Protein AF-A0A7I7X7Z7-F1 (afdb_monomer)

Radius of gyration: 29.63 Å; Cα contacts (8 Å, |Δi|>4): 92; chains: 1; bounding box: 71×25×69 Å

Sequence (91 aa):
MTLIKKTLSATAVAGGLAAALLGLGSAAAYADPPPPDMSVGDPVPPNAPPKTAEFWDGEPVVWTHMWGGRWGIWKNDMFLTLSSNINTGGG

pLDDT: mean 76.23, std 10.19, range [55.28, 90.5]

Structure (mmCIF, N/CA/C/O backbone):
data_AF-A0A7I7X7Z7-F1
#
_entry.id   AF-A0A7I7X7Z7-F1
#
loop_
_atom_site.group_PDB
_atom_site.id
_atom_site.type_symbol
_atom_site.label_atom_id
_atom_site.label_alt_id
_atom_site.label_comp_id
_atom_site.label_asym_id
_atom_site.label_entity_id
_atom_site.label_seq_id
_atom_site.pdbx_PDB_ins_code
_atom_site.Cartn_x
_atom_site.Cartn_y
_atom_site.Cartn_z
_atom_site.occupancy
_atom_site.B_iso_or_equiv
_atom_site.auth_seq_id
_atom_site.auth_comp_id
_atom_site.auth_asym_id
_atom_site.auth_atom_id
_atom_site.pdbx_PDB_model_num
ATOM 1 N N . MET A 1 1 ? -53.596 4.540 53.975 1.00 56.81 1 MET A N 1
ATOM 2 C CA . MET A 1 1 ? -53.675 4.530 52.489 1.00 56.81 1 MET A CA 1
ATOM 3 C C . MET A 1 1 ? -52.852 5.622 51.796 1.00 56.81 1 MET A C 1
ATOM 5 O O . MET A 1 1 ? -52.438 5.404 50.669 1.00 56.81 1 MET A O 1
ATOM 9 N N . THR A 1 2 ? -52.607 6.783 52.407 1.00 66.38 2 THR A N 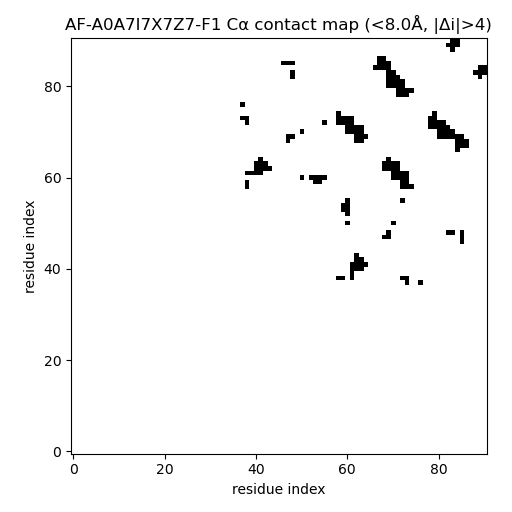1
ATOM 10 C CA . THR A 1 2 ? -51.912 7.933 51.782 1.00 66.38 2 THR A CA 1
ATOM 11 C C . THR A 1 2 ? -50.388 7.797 51.699 1.00 66.38 2 THR A C 1
ATOM 13 O O . THR A 1 2 ? -49.801 8.232 50.713 1.00 66.38 2 THR A O 1
ATOM 16 N N . LEU A 1 3 ? -49.745 7.151 52.678 1.00 62.75 3 LEU A N 1
ATOM 17 C CA . LEU A 1 3 ? -48.290 6.923 52.668 1.00 62.75 3 LEU A CA 1
ATOM 18 C C . LEU A 1 3 ? -47.850 5.947 51.567 1.00 62.75 3 LEU A C 1
ATOM 20 O O . LEU A 1 3 ? -46.933 6.252 50.818 1.00 62.75 3 LEU A O 1
ATOM 24 N N . ILE A 1 4 ? -48.570 4.833 51.404 1.00 70.56 4 ILE A N 1
ATOM 25 C CA . ILE A 1 4 ? -48.270 3.799 50.396 1.00 70.56 4 ILE A CA 1
ATOM 26 C C . ILE A 1 4 ? -48.312 4.376 48.972 1.00 70.56 4 ILE A C 1
ATOM 28 O O . ILE A 1 4 ? -47.450 4.070 48.154 1.00 70.56 4 ILE A O 1
ATOM 32 N N . LYS A 1 5 ? -49.274 5.266 48.689 1.00 65.94 5 LYS A N 1
ATOM 33 C CA . LYS A 1 5 ? -49.386 5.939 47.385 1.00 65.94 5 LYS A CA 1
ATOM 34 C C . LYS A 1 5 ? -48.205 6.880 47.123 1.00 65.94 5 LYS A C 1
ATOM 36 O O . LYS A 1 5 ? -47.686 6.896 46.014 1.00 65.94 5 LYS A O 1
ATOM 41 N N . LYS A 1 6 ? -47.745 7.619 48.143 1.00 67.62 6 LYS A N 1
ATOM 42 C CA . LYS A 1 6 ? -46.573 8.505 48.032 1.00 67.62 6 LYS A CA 1
ATOM 43 C C . LYS A 1 6 ? -45.283 7.729 47.769 1.00 67.62 6 LYS A C 1
ATOM 45 O O . LYS A 1 6 ? -44.510 8.141 46.910 1.00 67.62 6 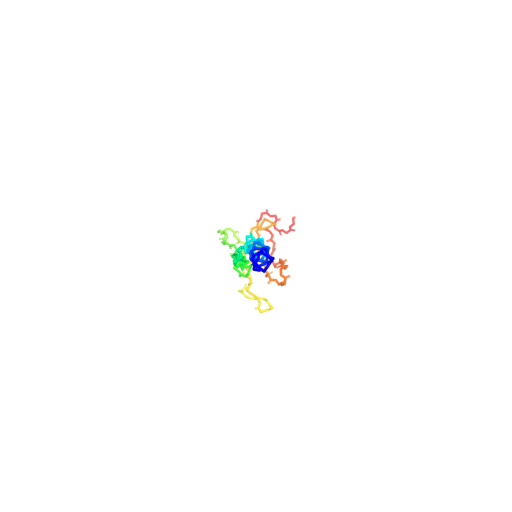LYS A O 1
ATOM 50 N N . THR A 1 7 ? -45.068 6.614 48.464 1.00 68.06 7 THR A N 1
ATOM 51 C CA . THR A 1 7 ? -43.865 5.791 48.277 1.00 68.06 7 THR A CA 1
ATOM 52 C C . THR A 1 7 ? -43.827 5.176 46.882 1.00 68.06 7 THR A C 1
ATOM 54 O O . THR A 1 7 ? -42.805 5.259 46.213 1.00 68.06 7 THR A O 1
ATOM 57 N N . LEU A 1 8 ? -44.958 4.651 46.398 1.00 67.81 8 LEU A N 1
ATOM 58 C CA . LEU A 1 8 ? -45.040 4.036 45.072 1.00 67.81 8 LEU A CA 1
ATOM 59 C C . LEU A 1 8 ? -44.773 5.047 43.944 1.00 67.81 8 LEU A C 1
ATOM 61 O O . LEU A 1 8 ? -44.014 4.763 43.019 1.00 67.81 8 LEU A O 1
ATOM 65 N N . SER A 1 9 ? -45.348 6.250 44.045 1.00 71.06 9 SER A N 1
ATOM 66 C CA . SER A 1 9 ? -45.096 7.331 43.087 1.00 71.06 9 SER A CA 1
ATOM 67 C C . SER A 1 9 ? -43.646 7.817 43.124 1.00 71.06 9 SER A C 1
ATOM 69 O O . SER A 1 9 ? -43.067 8.055 42.068 1.00 71.06 9 SER A O 1
ATOM 71 N N . ALA A 1 10 ? -43.033 7.922 44.308 1.00 71.12 10 ALA A N 1
ATOM 72 C CA . ALA A 1 10 ? -41.629 8.315 44.433 1.00 71.12 10 ALA A CA 1
ATOM 73 C C . ALA A 1 10 ? -40.685 7.290 43.782 1.00 71.12 10 ALA A C 1
ATOM 75 O O . ALA A 1 10 ? -39.770 7.674 43.056 1.00 71.12 10 ALA A O 1
ATOM 76 N N . THR A 1 11 ? -40.938 5.992 43.975 1.00 68.50 11 THR A N 1
ATOM 77 C CA . THR A 1 11 ? -40.139 4.925 43.354 1.00 68.50 11 THR A CA 1
ATOM 78 C C . THR A 1 11 ? -40.307 4.893 41.835 1.00 68.50 11 THR A C 1
ATOM 80 O O . THR A 1 11 ? -39.319 4.724 41.126 1.00 68.50 11 THR A O 1
ATOM 83 N N . ALA A 1 12 ? -41.520 5.110 41.317 1.00 75.19 12 ALA A N 1
ATOM 84 C CA . ALA A 1 12 ? -41.767 5.153 39.874 1.00 75.19 12 ALA A CA 1
ATOM 85 C C . ALA A 1 12 ? -41.052 6.333 39.192 1.00 75.19 12 ALA A C 1
ATOM 87 O O . ALA A 1 12 ? -40.447 6.158 38.137 1.00 75.19 12 ALA A O 1
ATOM 88 N N . VAL A 1 13 ? -41.068 7.518 39.814 1.00 76.94 13 VAL A N 1
ATOM 89 C CA . VAL A 1 13 ? -40.363 8.704 39.297 1.00 76.94 13 VAL A CA 1
ATOM 90 C C . VAL A 1 13 ? -38.849 8.502 39.343 1.00 76.94 13 VAL A C 1
ATOM 92 O O . VAL A 1 13 ? -38.171 8.770 38.354 1.00 76.94 13 VAL A O 1
ATOM 95 N N . ALA A 1 14 ? -38.317 7.977 40.449 1.00 72.56 14 ALA A N 1
ATOM 96 C CA . ALA A 1 14 ? -36.888 7.697 40.572 1.00 72.56 14 ALA A CA 1
ATOM 97 C C . ALA A 1 14 ? -36.418 6.628 39.568 1.00 72.56 14 ALA A C 1
ATOM 99 O O . ALA A 1 14 ? -35.393 6.808 38.912 1.00 72.56 14 ALA A O 1
ATOM 100 N N . GLY A 1 15 ? -37.187 5.547 39.401 1.00 72.56 15 GLY A N 1
ATOM 101 C CA . GLY A 1 15 ? -36.885 4.479 38.446 1.00 72.56 15 GLY A CA 1
ATOM 102 C C . GLY A 1 15 ? -36.966 4.943 36.990 1.00 72.56 15 GLY A C 1
ATOM 103 O O . GLY A 1 15 ? -36.076 4.636 36.201 1.00 72.56 15 GLY A O 1
ATOM 104 N N . GLY A 1 16 ? -37.986 5.735 36.643 1.00 73.62 16 GLY A N 1
ATOM 105 C CA . GLY A 1 16 ? -38.136 6.306 35.303 1.00 73.62 16 GLY A CA 1
ATOM 106 C C . GLY A 1 16 ? -37.017 7.284 34.947 1.00 73.62 16 GLY A C 1
ATOM 107 O O . GLY A 1 16 ? -36.490 7.236 33.838 1.00 73.62 16 GLY A O 1
ATOM 108 N N . LEU A 1 17 ? -36.599 8.126 35.898 1.00 75.00 17 LEU A N 1
ATOM 109 C CA . LEU A 1 17 ? -35.502 9.071 35.687 1.00 75.00 17 LEU A CA 1
ATOM 110 C C . LEU A 1 17 ? -34.153 8.351 35.537 1.00 75.00 17 LEU A C 1
ATOM 112 O O . LEU A 1 17 ? -33.370 8.698 34.658 1.00 75.00 17 LEU A O 1
ATOM 116 N N . ALA A 1 18 ? -33.903 7.312 36.340 1.00 69.62 18 ALA A N 1
ATOM 117 C CA . ALA A 1 18 ? -32.700 6.491 36.218 1.00 69.62 18 ALA A CA 1
ATOM 118 C C . ALA A 1 18 ? -32.639 5.755 34.868 1.00 69.62 18 ALA A C 1
ATOM 120 O O . ALA A 1 18 ? -31.604 5.771 34.207 1.00 69.62 18 ALA A O 1
ATOM 121 N N . ALA A 1 19 ? -33.752 5.169 34.417 1.00 66.25 19 ALA A N 1
ATOM 122 C CA . ALA A 1 19 ? -33.825 4.507 33.115 1.00 66.25 19 ALA A CA 1
ATOM 123 C C . ALA A 1 19 ? -33.641 5.490 31.946 1.00 66.25 19 ALA A C 1
ATOM 125 O O . ALA A 1 19 ? -32.964 5.160 30.976 1.00 66.25 19 ALA A O 1
ATOM 126 N N . ALA A 1 20 ? -34.182 6.709 32.049 1.00 68.62 20 ALA A N 1
ATOM 127 C CA . ALA A 1 20 ? -33.976 7.752 31.048 1.00 68.62 20 ALA A CA 1
ATOM 128 C C . ALA A 1 20 ? -32.503 8.189 30.978 1.00 68.62 20 ALA A C 1
ATOM 130 O O . ALA A 1 20 ? -31.935 8.250 29.894 1.00 68.62 20 ALA A O 1
ATOM 131 N N . LEU A 1 21 ? -31.844 8.420 32.117 1.00 69.00 21 LEU A N 1
ATOM 132 C CA . LEU A 1 21 ? -30.424 8.793 32.138 1.00 69.00 21 LEU A CA 1
ATOM 133 C C . LEU A 1 21 ? -29.520 7.696 31.555 1.00 69.00 21 LEU A C 1
ATOM 135 O O . LEU A 1 21 ? -28.561 8.004 30.852 1.00 69.00 21 LEU A O 1
ATOM 139 N N . LEU A 1 22 ? -29.844 6.423 31.797 1.00 68.25 22 LEU A N 1
ATOM 140 C CA . LEU A 1 22 ? -29.098 5.292 31.238 1.00 68.25 22 LEU A CA 1
ATOM 141 C C . LEU A 1 22 ? -29.408 5.053 29.750 1.00 68.25 22 LEU A C 1
ATOM 143 O O . LEU A 1 22 ? -28.517 4.662 29.002 1.00 68.25 22 LEU A O 1
ATOM 147 N N . GLY A 1 23 ? -30.641 5.318 29.307 1.00 64.25 23 GLY A N 1
ATOM 148 C CA . GLY A 1 23 ? -31.065 5.162 27.911 1.00 64.25 23 GLY A CA 1
ATOM 149 C C . GLY A 1 23 ? -30.628 6.300 26.982 1.00 64.25 23 GLY A C 1
ATOM 150 O O . GLY A 1 23 ? -30.422 6.065 25.797 1.00 64.25 23 GLY A O 1
ATOM 151 N N . LEU A 1 24 ? -30.444 7.523 27.495 1.00 62.94 24 LEU A N 1
ATOM 152 C CA . LEU A 1 24 ? -29.923 8.657 26.715 1.00 62.94 24 LEU A CA 1
ATOM 153 C C . LEU A 1 24 ? -28.383 8.682 26.621 1.00 62.94 24 LEU A C 1
ATOM 155 O O . LEU A 1 24 ? -27.839 9.452 25.834 1.00 62.94 24 LEU A O 1
ATOM 159 N N . GLY A 1 25 ? -27.682 7.861 27.411 1.00 59.34 25 GLY A N 1
ATOM 160 C CA . GLY A 1 25 ? -26.216 7.777 27.427 1.00 59.34 25 GLY A CA 1
ATOM 161 C C . GLY A 1 25 ? -25.621 6.679 26.541 1.00 59.34 25 GLY A C 1
ATOM 162 O O . GLY A 1 25 ? -24.404 6.637 26.364 1.00 59.34 25 GLY A O 1
ATOM 163 N N . SER A 1 26 ? -26.441 5.788 25.973 1.00 57.47 26 SER A N 1
ATOM 164 C CA . SER A 1 26 ? -25.962 4.777 25.029 1.00 57.47 26 SER A CA 1
ATOM 165 C C . SER A 1 26 ? -25.677 5.439 23.683 1.00 57.47 26 SER A C 1
ATOM 167 O O . SER A 1 26 ? -26.555 5.538 22.825 1.00 57.47 26 SER A O 1
ATOM 169 N N . ALA A 1 27 ? -24.449 5.931 23.512 1.00 60.66 27 ALA A N 1
ATOM 170 C CA . ALA A 1 27 ? -23.945 6.319 22.205 1.00 60.66 27 ALA A CA 1
ATOM 171 C C . ALA A 1 27 ? -24.133 5.139 21.241 1.00 60.66 27 ALA A C 1
ATOM 173 O O . ALA A 1 27 ? -23.790 4.001 21.570 1.00 60.66 27 ALA A O 1
ATOM 174 N N . ALA A 1 28 ? -24.714 5.402 20.071 1.00 64.38 28 ALA A N 1
ATOM 175 C CA . ALA A 1 28 ? -24.796 4.402 19.021 1.00 64.38 28 ALA A CA 1
ATOM 176 C C . ALA A 1 28 ? -23.372 3.930 18.700 1.00 64.38 28 ALA A C 1
ATOM 178 O O . ALA A 1 28 ? -22.505 4.741 18.370 1.00 64.38 28 ALA A O 1
ATOM 179 N N . ALA A 1 29 ? -23.127 2.628 18.839 1.00 64.25 29 ALA A N 1
ATOM 180 C CA . ALA A 1 29 ? -21.903 2.015 18.355 1.00 64.25 29 ALA A CA 1
ATOM 181 C C . ALA A 1 29 ? -21.960 2.040 16.824 1.00 64.25 29 ALA A C 1
ATOM 183 O O . ALA A 1 29 ? -22.550 1.163 16.195 1.00 64.25 29 ALA A O 1
ATOM 184 N N . TYR A 1 30 ? 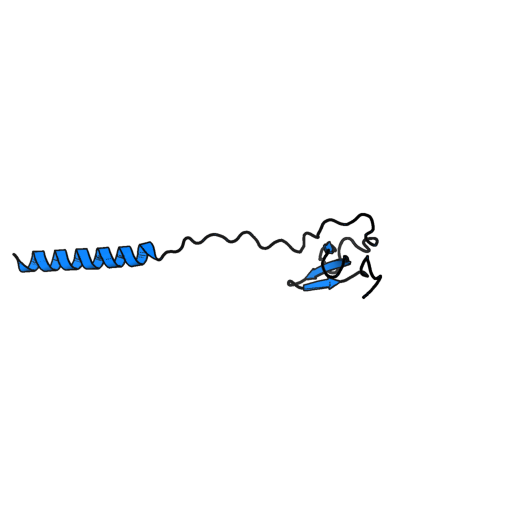-21.416 3.098 16.231 1.00 61.28 30 TYR A N 1
ATOM 185 C CA . TYR A 1 30 ? -21.134 3.121 14.807 1.00 61.28 30 TYR A CA 1
ATOM 186 C C . TYR A 1 30 ? -19.938 2.200 14.575 1.00 61.28 30 TYR A C 1
ATOM 188 O O . TYR A 1 30 ? -18.913 2.334 15.239 1.00 61.28 30 TYR A O 1
ATOM 196 N N . ALA A 1 31 ? -20.085 1.232 13.673 1.00 66.56 31 ALA A N 1
ATOM 197 C CA . ALA A 1 31 ? -18.930 0.514 13.167 1.00 66.56 31 ALA A CA 1
ATOM 198 C C . ALA A 1 31 ? -18.097 1.519 12.367 1.00 66.56 31 ALA A C 1
ATOM 200 O O . ALA A 1 31 ? -18.587 2.057 11.370 1.00 66.56 31 ALA A O 1
ATOM 201 N N . ASP A 1 32 ? -16.876 1.798 12.823 1.00 63.19 32 ASP A N 1
ATOM 202 C CA . ASP A 1 32 ? -15.908 2.494 11.985 1.00 63.19 32 ASP A CA 1
ATOM 203 C C . ASP A 1 32 ? -15.741 1.705 10.675 1.00 63.19 32 ASP A C 1
ATOM 205 O O . ASP A 1 32 ? -15.758 0.464 10.696 1.00 63.19 32 ASP A O 1
ATOM 209 N N . PRO A 1 33 ? -15.630 2.387 9.519 1.00 63.84 33 PRO A N 1
ATOM 210 C CA . PRO A 1 33 ? -15.307 1.711 8.274 1.00 63.84 33 PRO A CA 1
ATOM 211 C C . PRO A 1 33 ? -14.020 0.890 8.463 1.00 63.84 33 PRO A C 1
ATOM 213 O O . PRO A 1 33 ? -13.145 1.303 9.231 1.00 63.84 33 PRO A O 1
ATOM 216 N N . PRO A 1 34 ? -13.885 -0.268 7.785 1.00 65.88 34 PRO A N 1
ATOM 217 C CA . PRO A 1 34 ? -12.661 -1.051 7.859 1.00 65.88 34 PRO A CA 1
ATOM 218 C C . PRO A 1 34 ? -11.461 -0.142 7.566 1.00 65.88 34 PRO A C 1
ATOM 220 O O . PRO A 1 34 ? -11.551 0.669 6.635 1.00 65.88 34 PRO A O 1
ATOM 223 N N . PRO A 1 35 ? -10.359 -0.251 8.330 1.00 62.94 35 PRO A N 1
ATOM 224 C CA . PRO A 1 35 ? -9.134 0.458 8.001 1.00 62.94 35 PRO A CA 1
ATOM 225 C C . PRO A 1 35 ? -8.782 0.203 6.530 1.0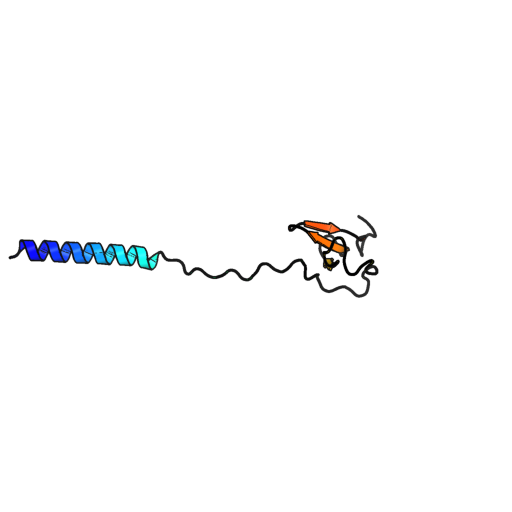0 62.94 35 PRO A C 1
ATOM 227 O O . PRO A 1 35 ? -8.977 -0.923 6.059 1.00 62.94 35 PRO A O 1
ATOM 230 N N . PRO A 1 36 ? -8.314 1.220 5.786 1.00 62.16 36 PRO A N 1
ATOM 231 C CA . PRO A 1 36 ? -7.897 1.023 4.406 1.00 62.16 36 PRO A CA 1
ATOM 232 C C . PRO A 1 36 ? -6.869 -0.110 4.356 1.00 62.16 36 PRO A C 1
ATOM 234 O O . PRO A 1 36 ? -5.882 -0.083 5.091 1.00 62.16 36 PRO A O 1
ATOM 237 N N . ASP A 1 37 ? -7.130 -1.125 3.530 1.00 68.56 37 ASP A N 1
ATOM 238 C CA . ASP A 1 37 ? -6.216 -2.251 3.378 1.00 68.56 37 ASP A CA 1
ATOM 239 C C . ASP A 1 37 ? -4.941 -1.747 2.709 1.00 68.56 37 ASP A C 1
ATOM 241 O O . ASP A 1 37 ? -4.908 -1.503 1.504 1.00 68.56 37 ASP A O 1
ATOM 245 N N . MET A 1 38 ? -3.888 -1.570 3.502 1.00 66.56 38 MET A N 1
ATOM 246 C CA . MET A 1 38 ? -2.596 -1.115 3.000 1.00 66.56 38 MET A CA 1
ATOM 247 C C . MET A 1 38 ? -1.968 -2.144 2.043 1.00 66.56 38 MET A C 1
ATOM 249 O O . MET A 1 38 ? -1.158 -1.778 1.195 1.00 66.56 38 MET A O 1
ATOM 253 N N . SER A 1 39 ? -2.409 -3.409 2.074 1.00 66.62 39 SER A N 1
ATOM 254 C CA . SER A 1 39 ? -2.038 -4.433 1.083 1.00 66.62 39 SER A CA 1
ATOM 255 C C . SER A 1 39 ? -2.603 -4.144 -0.308 1.00 66.62 39 SER A C 1
ATOM 257 O O . SER A 1 39 ? -2.183 -4.767 -1.284 1.00 66.62 39 SER A O 1
ATOM 259 N N . VAL A 1 40 ? -3.546 -3.207 -0.426 1.00 72.38 40 VAL A N 1
ATOM 260 C CA . VAL A 1 40 ? -4.006 -2.655 -1.697 1.00 72.38 40 VAL A CA 1
ATOM 261 C C . VAL A 1 40 ? -3.201 -1.388 -1.960 1.00 72.38 40 VAL A C 1
ATOM 263 O O . VAL A 1 40 ? -3.461 -0.324 -1.409 1.00 72.38 40 VAL A O 1
ATOM 266 N N . GLY A 1 41 ? -2.179 -1.533 -2.802 1.00 78.88 41 GLY A N 1
ATOM 267 C CA . GLY A 1 41 ? -1.327 -0.426 -3.217 1.00 78.88 41 GLY A CA 1
ATOM 268 C C . GLY A 1 41 ? -2.075 0.733 -3.854 1.00 78.88 41 GLY A C 1
ATOM 269 O O . GLY A 1 41 ? -3.156 0.576 -4.423 1.00 78.88 41 GLY A O 1
ATOM 270 N N . ASP A 1 42 ? -1.414 1.883 -3.857 1.00 84.25 42 ASP A N 1
ATOM 271 C CA . ASP A 1 42 ? -1.839 3.029 -4.643 1.00 84.25 42 ASP A CA 1
ATOM 272 C C . ASP A 1 42 ? -1.788 2.725 -6.156 1.00 84.25 42 ASP A C 1
ATOM 274 O O . ASP A 1 42 ? -1.018 1.863 -6.601 1.00 84.25 42 ASP A O 1
ATOM 278 N N . PRO A 1 43 ? -2.540 3.467 -6.991 1.00 86.12 43 PRO A N 1
ATOM 279 C CA . PRO A 1 43 ? -2.441 3.342 -8.441 1.00 86.12 43 PRO A CA 1
ATOM 280 C C . PRO A 1 43 ? -1.010 3.592 -8.932 1.00 86.12 43 PRO A C 1
ATOM 282 O O . PRO A 1 43 ? -0.367 4.570 -8.569 1.00 86.12 43 PRO A O 1
ATOM 285 N N . VAL A 1 44 ? -0.503 2.712 -9.790 1.00 86.62 44 VAL A N 1
ATOM 286 C CA . VAL A 1 44 ? 0.874 2.804 -10.292 1.00 86.62 44 VAL A CA 1
ATOM 287 C C . VAL A 1 44 ? 0.956 3.881 -11.385 1.00 86.62 44 VAL A C 1
ATOM 289 O O . VAL A 1 44 ? 0.210 3.798 -12.365 1.00 86.62 44 VAL A O 1
ATOM 292 N N . PRO A 1 45 ? 1.848 4.883 -11.282 1.00 84.56 45 PRO A N 1
ATOM 293 C CA . PRO A 1 45 ? 2.032 5.873 -12.333 1.00 84.56 45 PRO A CA 1
ATOM 294 C C . PRO A 1 45 ? 2.760 5.268 -13.550 1.00 84.56 45 PRO A C 1
ATOM 296 O O . PRO A 1 45 ? 3.582 4.366 -13.387 1.00 84.56 45 PRO A O 1
ATOM 299 N N . PRO A 1 46 ? 2.556 5.796 -14.773 1.00 84.31 46 PRO A N 1
ATOM 300 C CA . PRO A 1 46 ? 3.144 5.229 -15.996 1.00 84.31 46 PRO A CA 1
ATOM 301 C C . PRO A 1 46 ? 4.678 5.209 -16.033 1.00 84.31 46 PRO A C 1
ATOM 303 O O . PRO A 1 46 ? 5.265 4.403 -16.743 1.00 84.31 46 PRO A O 1
ATOM 306 N N . ASN A 1 47 ? 5.322 6.112 -15.289 1.00 83.12 47 ASN A N 1
ATOM 307 C CA . ASN A 1 47 ? 6.779 6.234 -15.220 1.00 83.12 47 ASN A CA 1
ATOM 308 C C . ASN A 1 47 ? 7.383 5.497 -14.007 1.00 83.12 47 ASN A C 1
ATOM 310 O O . ASN A 1 47 ? 8.547 5.715 -13.672 1.00 83.12 47 ASN A O 1
ATOM 314 N N . ALA A 1 48 ? 6.591 4.697 -13.281 1.00 83.56 48 ALA A N 1
ATOM 315 C CA . ALA A 1 48 ? 7.102 3.948 -12.139 1.00 83.56 48 ALA A CA 1
ATOM 316 C C . ALA A 1 48 ? 8.266 3.040 -12.567 1.00 83.56 48 ALA A C 1
ATOM 318 O O . ALA A 1 48 ? 8.217 2.458 -13.656 1.00 83.56 48 ALA A O 1
ATOM 319 N N . PRO A 1 49 ? 9.293 2.863 -11.712 1.00 82.38 49 PRO A N 1
ATOM 320 C CA . PRO A 1 49 ? 10.291 1.827 -11.929 1.00 82.38 49 PRO A CA 1
ATOM 321 C C . PRO A 1 49 ? 9.599 0.473 -12.139 1.00 82.38 49 PRO A C 1
ATOM 323 O O . PRO A 1 49 ? 8.515 0.257 -11.593 1.00 82.38 49 PRO A O 1
ATOM 326 N N . PRO A 1 50 ? 10.188 -0.461 -12.894 1.00 82.75 50 PRO A N 1
ATOM 327 C CA . PRO A 1 50 ? 9.5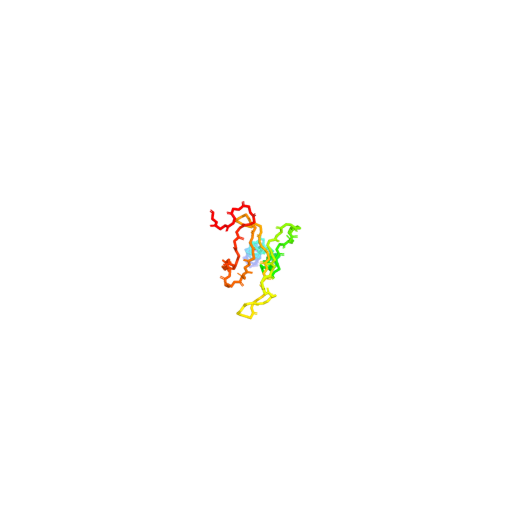94 -1.777 -13.069 1.00 82.75 50 PRO A CA 1
ATOM 328 C C . PRO A 1 50 ? 9.437 -2.484 -11.719 1.00 82.75 50 PRO A C 1
ATOM 330 O O . PRO A 1 50 ? 10.342 -2.473 -10.879 1.00 82.75 50 PRO A O 1
ATOM 333 N N . LYS A 1 51 ? 8.276 -3.113 -11.525 1.00 84.31 51 LYS A N 1
ATOM 334 C CA . LYS A 1 51 ? 8.014 -3.961 -10.364 1.00 84.31 51 LYS A CA 1
ATOM 335 C C . LYS A 1 51 ? 8.940 -5.177 -10.434 1.00 84.31 51 LYS A C 1
ATOM 337 O O . LYS A 1 51 ? 8.906 -5.918 -11.412 1.00 84.31 51 LYS A O 1
ATOM 342 N N . THR A 1 52 ? 9.774 -5.373 -9.419 1.00 80.19 52 THR A N 1
ATOM 343 C 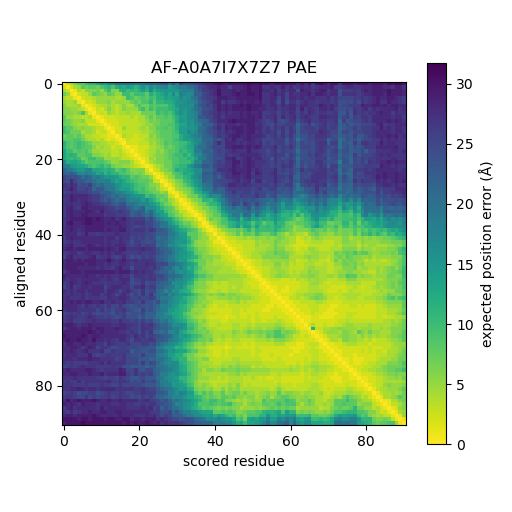CA . THR A 1 52 ? 10.790 -6.441 -9.416 1.00 80.19 52 THR A CA 1
ATOM 344 C C . THR A 1 52 ? 10.216 -7.815 -9.084 1.00 80.19 52 THR A C 1
ATOM 346 O O . THR A 1 52 ? 10.731 -8.823 -9.559 1.00 80.19 52 THR A O 1
ATOM 349 N N . ALA A 1 53 ? 9.152 -7.864 -8.286 1.00 86.00 53 ALA A N 1
ATOM 350 C CA . ALA A 1 53 ? 8.447 -9.085 -7.924 1.00 86.00 53 ALA A CA 1
ATOM 351 C 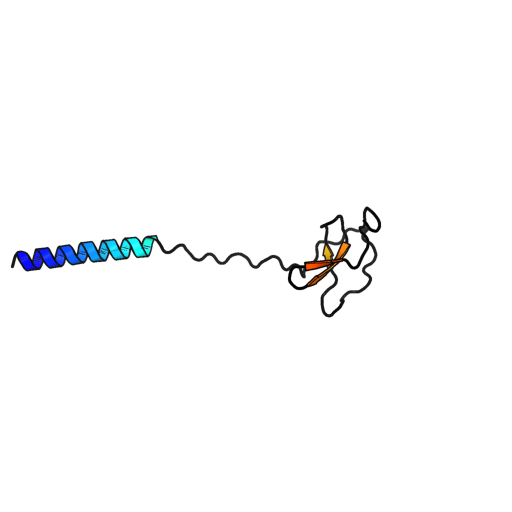C . ALA A 1 53 ? 6.977 -8.771 -7.648 1.00 86.00 53 ALA A C 1
ATOM 353 O O . ALA A 1 53 ? 6.661 -7.684 -7.172 1.00 86.00 53 ALA A 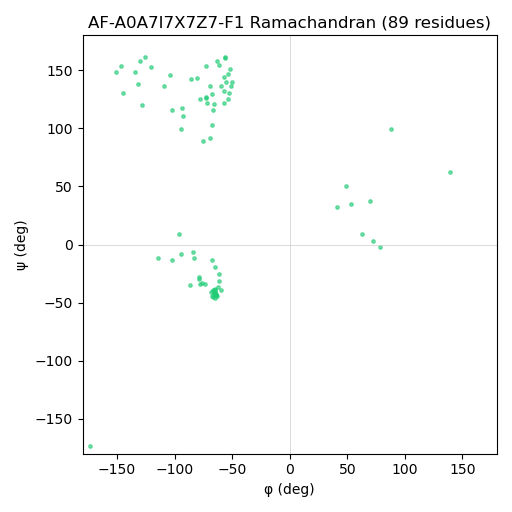O 1
ATOM 354 N N . GLU A 1 54 ? 6.070 -9.709 -7.922 1.00 88.00 54 GLU A N 1
ATOM 355 C CA . GLU A 1 54 ? 4.661 -9.552 -7.543 1.00 88.00 54 GLU A CA 1
ATOM 356 C C . GLU A 1 54 ? 4.444 -9.739 -6.039 1.00 88.00 54 GLU A C 1
ATOM 358 O O . GLU A 1 54 ? 3.622 -9.032 -5.456 1.00 88.00 54 GLU A O 1
ATOM 363 N N . PHE A 1 55 ? 5.237 -10.623 -5.427 1.00 89.00 55 PHE A N 1
ATOM 364 C CA . PHE A 1 55 ? 5.221 -10.954 -4.006 1.00 89.00 55 PHE A CA 1
ATOM 365 C C . PHE A 1 55 ? 6.643 -11.004 -3.444 1.00 89.00 55 PHE A C 1
ATOM 367 O O . PHE A 1 55 ? 7.582 -11.397 -4.142 1.00 89.00 55 PHE A O 1
ATOM 374 N N . TRP A 1 56 ? 6.795 -10.646 -2.173 1.00 86.69 56 TRP A N 1
ATOM 375 C CA . TRP A 1 56 ? 8.039 -10.755 -1.419 1.00 86.69 56 TRP A CA 1
ATOM 376 C C . TRP A 1 56 ? 7.721 -11.120 0.033 1.00 86.69 56 TRP A C 1
ATOM 378 O O . TRP A 1 56 ? 6.845 -10.517 0.640 1.00 86.69 56 TRP A O 1
ATOM 388 N N . ASP A 1 57 ? 8.394 -12.141 0.573 1.00 87.75 57 ASP A N 1
ATOM 389 C CA . ASP A 1 57 ? 8.151 -12.662 1.933 1.00 87.75 57 ASP A CA 1
ATOM 390 C C . ASP A 1 57 ? 6.676 -13.039 2.222 1.00 87.75 57 ASP A C 1
ATOM 392 O O . ASP A 1 57 ? 6.160 -12.859 3.322 1.00 87.75 57 ASP A O 1
ATOM 396 N N . GLY A 1 58 ? 5.975 -13.547 1.200 1.00 87.12 58 GLY A N 1
ATOM 397 C CA . GLY A 1 58 ? 4.556 -13.918 1.282 1.00 87.12 58 GLY A CA 1
ATOM 398 C C . GLY A 1 58 ? 3.578 -12.741 1.202 1.00 87.12 58 GLY A C 1
ATOM 399 O O . GLY A 1 58 ? 2.371 -12.964 1.163 1.00 87.12 58 GLY A O 1
ATOM 400 N N . GLU A 1 59 ? 4.080 -11.510 1.118 1.00 88.69 59 GLU A N 1
ATOM 401 C CA . GLU A 1 59 ? 3.277 -10.294 1.021 1.00 88.69 59 GLU A CA 1
ATOM 402 C C . GLU A 1 59 ? 3.272 -9.746 -0.409 1.00 88.69 59 GLU A C 1
ATOM 404 O O . GLU A 1 59 ? 4.267 -9.870 -1.133 1.00 88.69 59 GLU A O 1
ATOM 409 N N . PRO A 1 60 ? 2.156 -9.149 -0.858 1.00 89.75 60 PRO A N 1
ATOM 410 C CA . PRO A 1 60 ? 2.101 -8.523 -2.166 1.00 89.75 60 PRO A CA 1
ATOM 411 C C . PRO A 1 60 ? 3.008 -7.296 -2.181 1.00 89.75 60 PRO A C 1
ATOM 413 O O . PRO A 1 60 ? 2.915 -6.409 -1.333 1.00 89.75 60 PRO A O 1
ATOM 416 N N . VAL A 1 61 ? 3.869 -7.215 -3.191 1.00 90.06 61 VAL A N 1
ATOM 417 C CA . VAL A 1 61 ? 4.606 -5.982 -3.451 1.00 90.06 61 VAL A CA 1
ATOM 418 C C . VAL A 1 61 ? 3.618 -4.985 -4.037 1.00 90.06 61 VAL A C 1
ATOM 420 O O . VAL A 1 61 ? 2.939 -5.269 -5.026 1.00 90.06 61 VAL A O 1
ATOM 423 N N . VAL A 1 62 ? 3.541 -3.802 -3.458 1.00 90.44 62 VAL A N 1
ATOM 424 C CA . VAL A 1 62 ? 2.601 -2.760 -3.843 1.00 90.44 62 VAL A CA 1
ATOM 425 C C . VAL A 1 62 ? 3.296 -1.426 -4.046 1.00 90.44 62 VAL A C 1
ATOM 427 O O . VAL A 1 62 ? 4.412 -1.194 -3.576 1.00 90.44 62 VAL A O 1
ATOM 430 N N . TRP A 1 63 ? 2.639 -0.561 -4.808 1.00 89.31 63 TRP A N 1
ATOM 431 C CA . TRP A 1 63 ? 3.081 0.806 -5.016 1.00 89.31 63 TRP A CA 1
ATOM 432 C C . TRP A 1 63 ? 2.559 1.713 -3.901 1.00 89.31 63 TRP A C 1
ATOM 434 O O . TRP A 1 63 ? 1.422 1.559 -3.459 1.00 89.31 63 TRP A O 1
ATOM 444 N N . THR A 1 64 ? 3.370 2.681 -3.474 1.00 86.88 64 THR A N 1
ATOM 445 C CA . THR A 1 64 ? 2.935 3.777 -2.599 1.00 86.88 64 THR A CA 1
ATOM 446 C C . THR A 1 64 ? 3.406 5.124 -3.137 1.00 86.88 64 THR A C 1
ATOM 448 O O . THR A 1 64 ? 4.555 5.249 -3.560 1.00 86.88 64 THR A O 1
ATOM 451 N N . HIS A 1 65 ? 2.546 6.146 -3.089 1.00 85.19 65 HIS A N 1
ATOM 452 C CA . HIS A 1 65 ? 2.889 7.546 -3.383 1.00 85.19 65 HIS A CA 1
ATOM 453 C C . HIS A 1 65 ? 3.495 8.292 -2.196 1.00 85.19 65 HIS A C 1
ATOM 455 O O . HIS A 1 65 ? 3.960 9.425 -2.362 1.00 85.19 65 HIS A O 1
ATOM 461 N N . MET A 1 66 ? 3.535 7.675 -1.011 1.00 81.12 66 MET A N 1
ATOM 462 C CA . MET A 1 66 ? 4.326 8.202 0.100 1.00 81.12 66 MET A CA 1
ATOM 463 C C . MET A 1 66 ? 5.787 8.367 -0.332 1.00 81.12 66 MET A C 1
ATOM 465 O O . MET A 1 66 ? 6.209 7.801 -1.336 1.00 81.12 66 MET A O 1
ATOM 469 N N . TRP A 1 67 ? 6.573 9.167 0.391 1.00 77.50 67 TRP A N 1
ATOM 470 C CA . TRP A 1 67 ? 8.015 9.372 0.146 1.00 77.50 67 TRP A CA 1
ATOM 471 C C . TRP A 1 67 ? 8.424 9.485 -1.335 1.00 77.50 67 TRP A C 1
ATOM 473 O O . TRP A 1 67 ? 9.520 9.054 -1.703 1.00 77.50 67 TRP A O 1
ATOM 483 N N . GLY A 1 68 ? 7.535 10.038 -2.171 1.00 79.81 68 GLY A N 1
ATOM 484 C CA . GLY A 1 68 ? 7.708 10.236 -3.602 1.00 79.81 68 GLY A CA 1
ATOM 485 C C . GLY A 1 68 ? 7.705 8.977 -4.471 1.00 79.81 68 GLY A C 1
ATOM 486 O O . GLY A 1 68 ? 8.451 8.971 -5.437 1.00 79.81 68 GLY A O 1
ATOM 487 N N . GLY A 1 69 ? 6.897 7.949 -4.198 1.00 88.19 69 GLY A N 1
ATOM 488 C CA . GLY A 1 69 ? 6.630 6.894 -5.187 1.00 88.19 69 GLY A CA 1
ATOM 489 C C . GLY A 1 69 ? 7.632 5.740 -5.167 1.00 88.19 69 GLY A C 1
ATOM 490 O O . GLY A 1 69 ? 8.716 5.863 -5.748 1.00 88.19 69 GLY A O 1
ATOM 491 N N . ARG A 1 70 ? 7.283 4.616 -4.528 1.00 89.75 70 ARG A N 1
ATOM 492 C CA . ARG A 1 70 ? 8.143 3.419 -4.426 1.00 89.75 70 ARG A CA 1
ATOM 493 C C . ARG A 1 70 ? 7.340 2.119 -4.426 1.00 89.75 70 ARG A C 1
ATOM 495 O O . ARG A 1 70 ? 6.205 2.079 -3.960 1.00 89.75 70 ARG A O 1
ATOM 502 N N . TRP A 1 71 ? 7.981 1.044 -4.875 1.00 90.00 71 TRP A N 1
ATOM 503 C CA . TRP A 1 71 ? 7.548 -0.324 -4.609 1.00 90.00 71 TRP A CA 1
ATOM 504 C C . TRP A 1 71 ? 7.999 -0.765 -3.222 1.00 90.00 71 TRP A C 1
ATOM 506 O O . TRP A 1 71 ? 9.111 -0.451 -2.786 1.00 90.00 71 TRP A O 1
ATOM 516 N N . GLY A 1 72 ? 7.161 -1.542 -2.554 1.00 90.06 72 GLY A N 1
ATOM 517 C CA . GLY A 1 72 ? 7.460 -2.112 -1.251 1.00 90.06 72 GLY A CA 1
ATOM 518 C C . GLY A 1 72 ? 6.382 -3.076 -0.794 1.00 90.06 72 GLY A C 1
ATOM 519 O O . GLY A 1 72 ? 5.476 -3.394 -1.554 1.00 90.06 72 GLY A O 1
ATOM 520 N N . ILE A 1 73 ? 6.492 -3.549 0.436 1.00 90.50 73 ILE A N 1
ATOM 521 C CA . ILE A 1 73 ? 5.490 -4.410 1.074 1.00 90.50 73 ILE A CA 1
ATOM 522 C C . ILE A 1 73 ? 4.968 -3.736 2.341 1.00 90.50 73 ILE A C 1
ATOM 524 O O . ILE A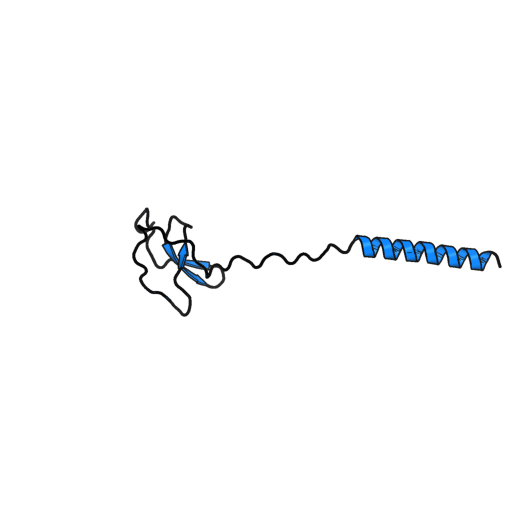 1 73 ? 5.689 -2.955 2.969 1.00 90.50 73 ILE A O 1
ATOM 528 N N . TRP A 1 74 ? 3.733 -4.050 2.721 1.00 86.50 74 TRP A N 1
ATOM 529 C CA . TRP A 1 74 ? 3.173 -3.654 4.009 1.00 86.50 74 TRP A CA 1
ATOM 530 C C . TRP A 1 74 ? 3.193 -4.829 4.972 1.00 86.50 74 TRP A C 1
ATOM 532 O O . TRP A 1 74 ? 2.463 -5.798 4.784 1.00 86.50 74 TRP A O 1
ATOM 542 N N . LYS A 1 75 ? 3.976 -4.686 6.041 1.00 85.94 75 LYS A N 1
ATOM 543 C CA . LYS A 1 75 ? 4.119 -5.682 7.099 1.00 85.94 75 LYS A CA 1
ATOM 544 C C . LYS A 1 75 ? 3.883 -5.035 8.447 1.00 85.94 75 LYS A C 1
ATOM 546 O O . LYS A 1 75 ? 4.630 -4.136 8.824 1.00 85.94 75 LYS A O 1
ATOM 551 N N . ASN A 1 76 ? 2.889 -5.513 9.195 1.00 85.31 76 ASN A N 1
ATOM 552 C CA . ASN A 1 76 ? 2.580 -5.014 10.543 1.00 85.31 76 ASN A CA 1
ATOM 553 C C . ASN A 1 76 ? 2.498 -3.472 10.601 1.00 85.31 76 ASN A C 1
ATOM 555 O O . ASN A 1 76 ? 3.195 -2.848 11.399 1.00 85.31 76 ASN A O 1
ATOM 559 N N . ASP A 1 77 ? 1.724 -2.866 9.695 1.00 81.81 77 ASP A N 1
ATOM 560 C CA . ASP A 1 77 ? 1.560 -1.406 9.553 1.00 81.81 77 ASP A CA 1
ATOM 561 C C . ASP A 1 77 ? 2.833 -0.617 9.185 1.00 81.81 77 ASP A C 1
ATOM 563 O O . ASP A 1 77 ? 2.835 0.615 9.169 1.00 81.81 77 ASP A O 1
ATOM 567 N N . MET A 1 78 ? 3.922 -1.304 8.837 1.00 84.69 78 MET A N 1
ATOM 568 C CA . MET A 1 78 ? 5.162 -0.700 8.362 1.00 84.69 78 MET A CA 1
ATOM 569 C C . MET A 1 78 ? 5.356 -0.974 6.872 1.00 84.69 78 MET A C 1
ATOM 571 O O . MET A 1 78 ? 5.183 -2.099 6.404 1.00 84.69 78 MET A O 1
ATOM 575 N N . PHE A 1 79 ? 5.777 0.050 6.130 1.00 86.00 79 PHE A N 1
ATOM 576 C CA . PHE A 1 79 ? 6.123 -0.097 4.721 1.00 86.00 79 PHE A CA 1
ATOM 577 C C . PHE A 1 79 ? 7.620 -0.357 4.545 1.00 86.00 79 PHE A C 1
ATOM 579 O O . PHE A 1 79 ? 8.448 0.498 4.871 1.00 86.00 79 PHE A O 1
ATOM 586 N N . LEU A 1 80 ? 7.981 -1.517 3.997 1.00 88.50 80 LEU A N 1
ATOM 587 C CA . LEU A 1 80 ? 9.362 -1.826 3.636 1.00 88.50 80 LEU A CA 1
ATOM 588 C C . LEU A 1 80 ? 9.599 -1.446 2.173 1.00 88.50 80 LEU A C 1
ATOM 590 O O . LEU A 1 80 ? 9.084 -2.091 1.260 1.00 88.50 80 LEU A O 1
ATOM 594 N N . THR A 1 81 ? 10.394 -0.404 1.934 1.00 87.62 81 THR A N 1
ATOM 595 C CA . THR A 1 81 ? 10.712 0.040 0.572 1.00 87.62 81 THR A CA 1
ATOM 596 C C . THR A 1 81 ? 11.658 -0.942 -0.113 1.00 87.62 81 THR A C 1
ATOM 598 O O . THR A 1 81 ? 12.779 -1.147 0.350 1.00 87.62 81 THR A O 1
ATOM 601 N N . LEU A 1 82 ? 11.235 -1.489 -1.249 1.00 85.38 82 LEU A N 1
ATOM 602 C CA . LEU A 1 82 ? 12.024 -2.402 -2.080 1.00 85.38 82 LEU A CA 1
ATOM 603 C C . LEU A 1 82 ? 12.611 -1.715 -3.320 1.00 85.38 82 LEU A C 1
ATOM 605 O O . LEU A 1 82 ? 13.489 -2.278 -3.971 1.00 85.38 82 LEU A O 1
ATOM 609 N N . SER A 1 83 ? 12.150 -0.504 -3.654 1.00 82.12 83 SER A N 1
ATOM 610 C CA . SER A 1 83 ? 12.686 0.280 -4.769 1.00 82.12 83 SER A CA 1
ATOM 611 C C . SER A 1 83 ? 13.144 1.686 -4.386 1.00 82.12 83 SER A C 1
ATOM 613 O O . SER A 1 83 ? 12.729 2.296 -3.393 1.00 82.12 83 SER A O 1
ATOM 615 N N . SER A 1 84 ? 13.971 2.243 -5.268 1.00 78.06 84 SER A N 1
ATOM 616 C CA . SER A 1 84 ? 14.285 3.668 -5.322 1.00 78.06 84 SER A CA 1
ATOM 617 C C . SER A 1 84 ? 13.046 4.534 -5.599 1.00 78.06 84 SER A C 1
ATOM 619 O O . SER A 1 84 ? 12.074 4.057 -6.187 1.00 78.06 84 SER A O 1
ATOM 621 N N . ASN A 1 85 ? 13.087 5.800 -5.160 1.00 79.25 85 ASN A N 1
ATOM 622 C CA . ASN A 1 85 ? 12.049 6.810 -5.406 1.00 79.25 85 ASN A CA 1
ATOM 623 C C . ASN A 1 85 ? 12.064 7.188 -6.886 1.00 79.25 85 ASN A C 1
ATOM 625 O O . ASN A 1 85 ? 13.134 7.380 -7.460 1.00 79.25 85 ASN A O 1
ATOM 629 N N . ILE A 1 86 ? 10.884 7.289 -7.494 1.00 77.69 86 ILE A N 1
ATOM 630 C CA . ILE A 1 86 ? 10.729 7.607 -8.923 1.00 77.69 86 ILE A CA 1
ATOM 631 C C . ILE A 1 86 ? 11.288 8.987 -9.308 1.00 77.69 86 ILE A C 1
ATOM 633 O O . ILE A 1 86 ? 11.773 9.174 -10.416 1.00 77.69 86 ILE A O 1
ATOM 637 N N . ASN A 1 87 ? 11.230 9.946 -8.389 1.00 77.50 87 ASN A N 1
ATOM 638 C CA . ASN A 1 87 ? 11.676 11.326 -8.544 1.00 77.50 87 ASN A CA 1
ATOM 639 C C . ASN A 1 87 ? 13.170 11.512 -8.227 1.00 77.50 87 ASN A C 1
ATOM 641 O O . ASN A 1 87 ? 13.807 12.346 -8.862 1.00 77.50 87 ASN A O 1
ATOM 645 N N . THR A 1 88 ? 13.731 10.777 -7.254 1.00 76.19 88 THR A N 1
ATOM 646 C CA . THR A 1 88 ? 15.117 10.991 -6.774 1.00 76.19 88 THR A CA 1
ATOM 647 C C . THR A 1 88 ? 16.083 9.841 -7.041 1.00 76.19 88 THR A C 1
ATOM 649 O O . THR A 1 88 ? 17.287 10.004 -6.883 1.00 76.19 88 THR A O 1
ATOM 652 N N . GLY A 1 89 ? 15.612 8.661 -7.444 1.00 67.12 89 GLY A N 1
ATOM 653 C CA . GLY A 1 89 ? 16.477 7.506 -7.704 1.00 67.12 89 GLY A CA 1
ATOM 654 C C . GLY A 1 89 ? 17.065 6.843 -6.451 1.00 67.12 89 GLY A C 1
ATOM 655 O O . GLY A 1 89 ? 17.773 5.846 -6.583 1.00 67.12 89 GLY A O 1
ATOM 656 N N . GLY A 1 90 ? 16.717 7.302 -5.241 1.00 61.75 90 GLY A N 1
ATOM 657 C CA . GLY A 1 90 ? 17.162 6.675 -3.993 1.00 61.75 90 GLY A CA 1
ATOM 658 C C . GLY A 1 90 ? 17.557 7.662 -2.899 1.00 61.75 90 GLY A C 1
ATOM 659 O O . GLY A 1 90 ? 18.692 7.615 -2.449 1.00 61.75 90 GLY A O 1
ATOM 660 N N . GLY A 1 91 ? 16.599 8.480 -2.440 1.00 55.28 91 GLY A N 1
ATOM 661 C CA . GLY A 1 91 ? 16.814 9.450 -1.358 1.00 55.28 91 GLY A CA 1
ATOM 662 C C . GLY A 1 91 ? 16.955 10.838 -1.931 1.00 55.28 91 GLY A C 1
ATOM 663 O O . GLY A 1 91 ? 18.078 11.203 -2.314 1.00 55.28 91 GLY A O 1
#

Organism: NCBI:txid212765

Secondary structure (DSSP, 8-state):
-HHHHHHHHHHHHHHHHHHHHHHSS----PPPPPPP-TTSPPPPPTTPPPPS-SEETTEEPEEE-GGGSEEEEEETTEEEE-S--TTTS--

Foldseek 3Di:
DVVVVVVVVVVVVVVVVVVVVVVVPPDPPDDDDPDPDVLAADDADPQADDDPDCDDPNGGFHWYPPPQIATFGQDPNDTDGPAAHSVPRHD

Mean predicted aligned error: 15.0 Å

Solvent-accessible surface area (backbone atoms only — not comparable to full-atom values): 5702 Å² total; per-residue (Å²): 120,69,65,64,54,52,52,54,52,52,52,50,53,52,51,52,51,52,51,47,59,58,64,77,62,62,71,80,85,71,79,75,75,78,76,81,60,68,76,58,42,48,88,77,60,95,80,52,71,80,80,88,52,70,58,55,98,93,35,53,44,27,36,38,71,62,92,54,30,30,40,22,33,64,54,95,96,38,78,48,75,74,47,49,22,63,83,64,69,58,118